Protein AF-A0A9D8B0S3-F1 (afdb_monomer_lite)

Radius of gyration: 19.8 Å; chains: 1; bounding box: 39×46×52 Å

Structure (mmCIF, N/CA/C/O backbone):
data_AF-A0A9D8B0S3-F1
#
_entry.id   AF-A0A9D8B0S3-F1
#
loop_
_atom_site.group_PDB
_atom_site.id
_atom_site.type_symbol
_atom_site.label_atom_id
_atom_site.label_alt_id
_atom_site.label_comp_id
_atom_site.label_asym_id
_atom_site.label_entity_id
_atom_site.label_seq_id
_atom_site.pdbx_PDB_ins_code
_atom_site.Cartn_x
_atom_site.Cartn_y
_atom_site.Cartn_z
_atom_site.occupancy
_atom_site.B_iso_or_equiv
_atom_site.auth_seq_id
_atom_site.auth_comp_id
_atom_site.auth_asym_id
_atom_site.auth_atom_id
_atom_site.pdbx_PDB_model_num
ATOM 1 N N . MET A 1 1 ? 23.865 -28.987 20.433 1.00 45.81 1 MET A N 1
ATOM 2 C CA . MET A 1 1 ? 24.647 -30.036 21.129 1.00 45.81 1 MET A CA 1
ATOM 3 C C . MET A 1 1 ? 23.765 -30.507 22.288 1.00 45.81 1 MET A C 1
ATOM 5 O O . MET A 1 1 ? 22.946 -29.711 22.723 1.00 45.81 1 MET A O 1
ATOM 9 N N . ILE A 1 2 ? 23.771 -31.778 22.680 1.00 50.97 2 ILE A N 1
ATOM 10 C CA . ILE A 1 2 ? 22.969 -32.272 23.820 1.00 50.97 2 ILE A CA 1
ATOM 11 C C . ILE A 1 2 ? 23.970 -32.501 24.947 1.00 50.97 2 ILE A C 1
ATOM 13 O O . ILE A 1 2 ? 25.025 -33.076 24.672 1.00 50.97 2 ILE A O 1
ATOM 17 N N . ASP A 1 3 ? 23.696 -31.998 26.148 1.00 60.56 3 ASP A N 1
ATOM 18 C CA . ASP A 1 3 ? 24.539 -32.302 27.303 1.00 60.56 3 ASP A CA 1
ATOM 19 C C . ASP A 1 3 ? 24.255 -33.710 27.855 1.00 60.56 3 ASP A C 1
ATOM 21 O O . ASP A 1 3 ? 23.291 -34.386 27.492 1.00 60.56 3 ASP A O 1
ATOM 25 N N . GLU A 1 4 ? 25.131 -34.166 28.738 1.00 54.75 4 GLU A N 1
ATOM 26 C CA . GLU A 1 4 ? 25.094 -35.470 29.406 1.00 54.75 4 GLU A CA 1
ATOM 27 C C . GLU A 1 4 ? 23.876 -35.698 30.327 1.00 54.75 4 GLU A C 1
ATOM 29 O O . GLU A 1 4 ? 23.658 -36.823 30.773 1.00 54.75 4 GLU A O 1
ATOM 34 N N . SER A 1 5 ? 23.026 -34.685 30.539 1.00 63.34 5 SER A N 1
ATOM 35 C CA . SER A 1 5 ? 21.716 -34.812 31.200 1.00 63.34 5 SER A CA 1
ATOM 36 C C . SER A 1 5 ? 20.549 -34.919 30.207 1.00 63.34 5 SER A C 1
ATOM 38 O O . SER A 1 5 ? 19.385 -34.964 30.606 1.00 63.34 5 SER A O 1
ATOM 40 N N . GLY A 1 6 ? 20.832 -34.987 28.901 1.00 61.44 6 GLY A N 1
ATOM 41 C CA . GLY A 1 6 ? 19.817 -35.085 27.854 1.00 61.44 6 GLY A CA 1
ATOM 42 C C . GLY A 1 6 ? 19.096 -33.766 27.570 1.00 61.44 6 GLY A C 1
ATOM 43 O O . GLY A 1 6 ? 18.092 -33.769 26.850 1.00 61.44 6 GLY A O 1
ATOM 44 N N . GLN A 1 7 ? 19.590 -32.637 28.092 1.00 58.16 7 GLN A N 1
ATOM 45 C CA . GLN A 1 7 ? 18.994 -31.327 27.856 1.00 58.16 7 GLN A CA 1
ATOM 46 C C . GLN A 1 7 ? 19.569 -30.702 26.572 1.00 58.16 7 GLN A C 1
ATOM 48 O O . GLN A 1 7 ? 20.765 -30.758 26.273 1.00 58.16 7 GLN A O 1
ATOM 53 N N . LYS A 1 8 ? 18.683 -30.148 25.733 1.00 51.81 8 LYS A N 1
ATOM 54 C CA . LYS A 1 8 ? 19.074 -29.423 24.515 1.00 51.81 8 LYS A CA 1
ATOM 55 C C . LYS A 1 8 ? 19.621 -28.055 24.912 1.00 51.81 8 LYS A C 1
ATOM 57 O O . LYS A 1 8 ? 18.841 -27.174 25.259 1.00 51.81 8 LYS A O 1
ATOM 62 N N . ILE A 1 9 ? 20.929 -27.860 24.778 1.00 52.34 9 ILE A N 1
ATOM 63 C CA . ILE A 1 9 ? 21.541 -26.531 24.864 1.00 52.34 9 ILE A CA 1
ATOM 64 C C . ILE A 1 9 ? 21.367 -25.785 23.533 1.00 52.34 9 ILE A C 1
ATOM 66 O O . ILE A 1 9 ? 21.825 -26.233 22.472 1.00 52.34 9 ILE A O 1
ATOM 70 N N . PHE A 1 10 ? 20.666 -24.651 23.594 1.00 55.44 10 PHE A N 1
ATOM 71 C CA . PHE A 1 10 ? 20.562 -23.672 22.512 1.00 55.44 10 PHE A CA 1
ATOM 72 C C . PHE A 1 10 ? 21.669 -22.618 22.695 1.00 55.44 10 PHE A C 1
ATOM 74 O O . PHE A 1 10 ? 21.931 -22.227 23.828 1.00 55.44 10 PHE A O 1
ATOM 81 N N . PRO A 1 11 ? 22.355 -22.175 21.626 1.00 54.28 11 PRO A N 1
ATOM 82 C CA . PRO A 1 11 ? 23.428 -21.195 21.752 1.00 54.28 11 PRO A CA 1
ATOM 83 C C . PRO A 1 11 ? 22.875 -19.825 22.173 1.00 54.28 11 PRO A C 1
ATOM 85 O O . PRO A 1 11 ? 21.975 -19.290 21.532 1.00 54.28 11 PRO A O 1
ATOM 88 N N . GLU A 1 12 ? 23.479 -19.250 23.209 1.00 60.22 12 GLU A N 1
ATOM 89 C CA . GLU A 1 12 ? 23.091 -18.014 23.913 1.00 60.22 12 GLU A CA 1
ATOM 90 C C . GLU A 1 12 ? 23.308 -16.707 23.110 1.00 60.22 12 GLU A C 1
ATOM 92 O O . GLU A 1 12 ? 23.114 -15.618 23.625 1.00 60.22 12 GLU A O 1
ATOM 97 N N . ASN A 1 13 ? 23.656 -16.788 21.818 1.00 53.97 13 ASN A N 1
ATOM 98 C CA . ASN A 1 13 ? 24.005 -15.629 20.979 1.00 53.97 13 ASN A CA 1
ATOM 99 C C . ASN A 1 13 ? 23.145 -15.503 19.709 1.00 53.97 13 ASN A C 1
ATOM 101 O O . ASN A 1 13 ? 23.637 -15.139 18.636 1.00 53.97 13 ASN A O 1
ATOM 105 N N . MET A 1 14 ? 21.849 -15.800 19.795 1.00 52.19 14 MET A N 1
ATOM 106 C CA . MET A 1 14 ? 20.912 -15.420 18.738 1.00 52.19 14 MET A CA 1
ATOM 107 C C . MET A 1 14 ? 20.507 -13.967 18.982 1.00 52.19 14 MET A C 1
ATOM 109 O O . MET A 1 14 ? 19.474 -13.717 19.590 1.00 52.19 14 MET A O 1
ATOM 113 N N . ALA A 1 15 ? 21.338 -13.020 18.525 1.00 50.94 15 ALA A N 1
ATOM 114 C CA . ALA A 1 15 ? 20.962 -11.613 18.434 1.00 50.94 15 ALA A CA 1
ATOM 115 C C . ALA A 1 15 ? 19.528 -11.545 17.908 1.00 50.94 15 ALA A C 1
ATOM 117 O O . ALA A 1 15 ? 19.256 -12.030 16.801 1.00 50.94 15 ALA A O 1
ATOM 118 N N . GLU A 1 16 ? 18.624 -11.046 18.746 1.00 48.03 16 GLU A N 1
ATOM 119 C CA . GLU A 1 16 ? 17.199 -10.950 18.488 1.00 48.03 16 GLU A CA 1
ATOM 120 C C . GLU A 1 16 ? 17.013 -10.045 17.277 1.00 48.03 16 GLU A C 1
ATOM 122 O O . GLU A 1 16 ? 16.821 -8.834 17.375 1.00 48.03 16 GLU A O 1
ATOM 127 N N . ARG A 1 17 ? 17.115 -10.618 16.076 1.00 50.81 17 ARG A N 1
ATOM 128 C CA . ARG A 1 17 ? 16.624 -9.970 14.873 1.00 50.81 17 ARG A CA 1
ATOM 129 C C . ARG A 1 17 ? 15.129 -9.901 15.102 1.00 50.81 17 ARG A C 1
ATOM 131 O O . ARG A 1 17 ? 14.446 -10.865 14.768 1.00 50.81 17 ARG A O 1
ATOM 138 N N . LYS A 1 18 ? 14.651 -8.815 15.729 1.00 54.41 18 LYS A N 1
ATOM 139 C CA . LYS A 1 18 ? 13.233 -8.465 15.841 1.00 54.41 18 LYS A CA 1
ATOM 140 C C . LYS A 1 18 ? 12.658 -8.744 14.456 1.00 54.41 18 LYS A C 1
ATOM 142 O O . LYS A 1 18 ? 12.990 -8.045 13.495 1.00 54.41 18 LYS A O 1
ATOM 147 N N . TYR A 1 19 ? 11.958 -9.871 14.305 1.00 54.31 19 TYR A N 1
ATOM 148 C CA . TYR A 1 19 ? 11.494 -10.323 13.001 1.00 54.31 19 TYR A CA 1
ATOM 149 C C . TYR A 1 19 ? 10.506 -9.265 12.555 1.00 54.31 19 TYR A C 1
ATOM 151 O O . TYR A 1 19 ? 9.404 -9.188 13.093 1.00 54.31 19 TYR A O 1
ATOM 159 N N . LYS A 1 20 ? 10.932 -8.399 11.631 1.00 60.09 20 LYS A N 1
ATOM 160 C CA . LYS A 1 20 ? 10.107 -7.291 11.172 1.00 60.09 20 LYS A CA 1
ATOM 161 C C . LYS A 1 20 ? 8.828 -7.903 10.613 1.00 60.09 20 LYS A C 1
ATOM 163 O O . LYS A 1 20 ? 8.888 -8.613 9.603 1.00 60.09 20 LYS A O 1
ATOM 168 N N . LYS A 1 21 ? 7.707 -7.711 11.318 1.00 68.44 21 LYS A N 1
ATOM 169 C CA . LYS A 1 21 ? 6.420 -8.312 10.953 1.00 68.44 21 LYS A CA 1
ATOM 170 C C . LYS A 1 21 ? 6.149 -7.933 9.493 1.00 68.44 21 LYS A C 1
ATOM 172 O O . LYS A 1 21 ? 6.295 -6.768 9.097 1.00 68.44 21 LYS A O 1
ATOM 177 N N . ARG A 1 22 ? 5.863 -8.938 8.654 1.00 79.69 22 ARG A N 1
ATOM 178 C CA . ARG A 1 22 ? 5.458 -8.689 7.262 1.00 79.69 22 ARG A CA 1
ATOM 179 C C . ARG A 1 22 ? 4.218 -7.799 7.293 1.00 79.69 22 ARG A C 1
ATOM 181 O O . ARG A 1 22 ? 3.403 -7.925 8.197 1.00 79.69 22 ARG A O 1
ATOM 188 N N . PHE A 1 23 ? 4.104 -6.891 6.328 1.00 86.69 23 PHE A N 1
ATOM 189 C CA . PHE A 1 23 ? 2.913 -6.055 6.226 1.00 86.69 23 PHE A CA 1
ATOM 190 C C . PHE A 1 23 ? 1.674 -6.936 6.019 1.00 86.69 23 PHE A C 1
ATOM 192 O O . PHE A 1 23 ? 1.680 -7.798 5.137 1.00 86.69 23 PHE A O 1
ATOM 199 N N . SER A 1 24 ? 0.634 -6.660 6.797 1.00 90.38 24 SER A N 1
ATOM 200 C CA . SER A 1 24 ? -0.718 -7.181 6.639 1.00 90.38 24 SER A CA 1
ATOM 201 C C . SER A 1 24 ? -1.727 -6.107 7.025 1.00 90.38 24 SER A C 1
ATOM 203 O O . SER A 1 24 ? -1.437 -5.272 7.884 1.00 90.38 24 SER A O 1
ATOM 205 N N . PHE A 1 25 ? -2.911 -6.127 6.415 1.00 92.81 25 PHE A N 1
ATOM 206 C CA . PHE A 1 25 ? -3.970 -5.169 6.738 1.00 92.81 25 PHE A CA 1
ATOM 207 C C . PHE A 1 25 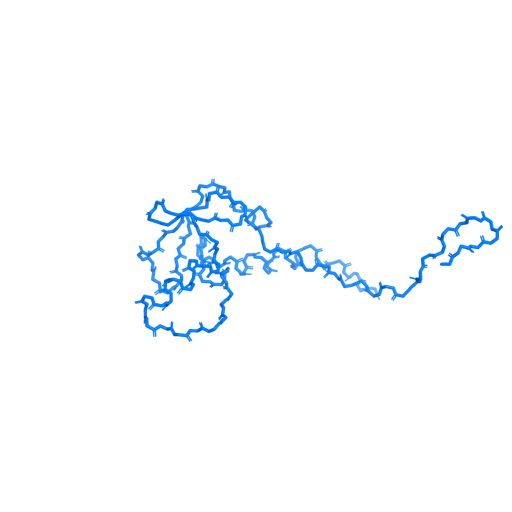? -4.458 -5.315 8.180 1.00 92.81 25 PHE A C 1
ATOM 209 O O . PHE A 1 25 ? -4.649 -4.303 8.850 1.00 92.81 25 PHE A O 1
ATOM 216 N N . SER A 1 26 ? -4.541 -6.545 8.700 1.00 90.31 26 SER A N 1
ATOM 217 C CA . SER A 1 26 ? -4.885 -6.775 10.109 1.00 90.31 26 SER A CA 1
ATOM 218 C C . SER A 1 26 ? -3.862 -6.154 11.058 1.00 90.31 26 SER A C 1
ATOM 220 O O . SER A 1 26 ? -4.245 -5.626 12.094 1.00 90.31 26 SER A O 1
ATOM 222 N N . TYR A 1 27 ? -2.569 -6.165 10.707 1.00 89.25 27 TYR A N 1
ATOM 223 C CA . TYR A 1 27 ? -1.530 -5.557 11.547 1.00 89.25 27 TYR A CA 1
ATOM 224 C C . TYR A 1 27 ? -1.650 -4.032 11.620 1.00 89.25 27 TYR A C 1
ATOM 226 O O . TYR A 1 27 ? -1.334 -3.437 12.641 1.00 89.25 27 TYR A O 1
ATOM 234 N N . VAL A 1 28 ? -2.131 -3.394 10.552 1.00 90.56 28 VAL A N 1
ATOM 235 C CA . VAL A 1 28 ? -2.378 -1.945 10.521 1.00 90.56 28 VAL A CA 1
ATOM 236 C C . VAL A 1 28 ? -3.824 -1.577 10.866 1.00 90.56 28 VAL A C 1
ATOM 238 O O . VAL A 1 28 ? -4.229 -0.445 10.630 1.00 90.56 28 VAL A O 1
ATOM 241 N N . ASN A 1 29 ? -4.594 -2.514 11.434 1.00 91.19 29 ASN A N 1
ATOM 242 C CA . ASN A 1 29 ? -5.993 -2.334 11.835 1.00 91.19 29 ASN A CA 1
ATOM 243 C C . ASN A 1 29 ? -6.923 -1.858 10.704 1.00 91.19 29 ASN A C 1
ATOM 245 O O . ASN A 1 29 ? -7.882 -1.127 10.944 1.00 91.19 29 ASN A O 1
ATOM 249 N N . ILE A 1 30 ? -6.665 -2.289 9.466 1.00 93.31 30 ILE A N 1
ATOM 250 C CA . ILE A 1 30 ? -7.513 -1.972 8.313 1.00 93.31 30 ILE A CA 1
ATOM 251 C C . ILE A 1 30 ? -8.422 -3.169 8.016 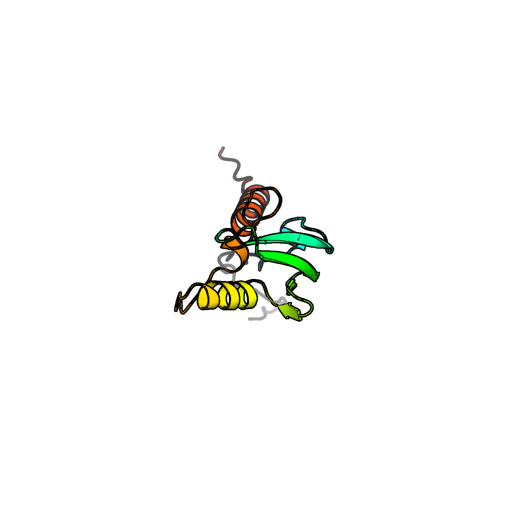1.00 93.31 30 ILE A C 1
ATOM 253 O O . ILE A 1 30 ? -7.918 -4.240 7.660 1.00 93.31 30 ILE A O 1
ATOM 257 N N . PRO A 1 31 ? -9.752 -3.022 8.148 1.00 93.88 31 PRO A N 1
ATOM 258 C CA . PRO A 1 31 ? -10.677 -4.117 7.908 1.00 93.88 31 PRO A CA 1
ATOM 259 C C . PRO A 1 31 ? -10.835 -4.441 6.417 1.00 93.88 31 PRO A C 1
ATOM 261 O O . PRO A 1 31 ? -10.626 -3.620 5.523 1.00 93.88 31 PRO A O 1
ATOM 264 N N . ILE A 1 32 ? -11.269 -5.673 6.149 1.00 95.81 32 ILE A N 1
ATOM 265 C CA . ILE A 1 32 ? -11.722 -6.086 4.818 1.00 95.81 32 ILE A CA 1
ATOM 266 C C . ILE A 1 32 ? -12.947 -5.244 4.441 1.00 95.81 32 ILE A C 1
ATOM 268 O O . ILE A 1 32 ? -13.849 -5.048 5.252 1.00 95.81 32 ILE A O 1
ATOM 272 N N . GLY A 1 33 ? -12.975 -4.756 3.205 1.00 95.31 33 GLY A N 1
ATOM 273 C CA . GLY A 1 33 ? -13.969 -3.812 2.704 1.00 95.31 33 GLY A CA 1
ATOM 274 C C . GLY A 1 33 ? -13.527 -2.349 2.774 1.00 95.31 33 GLY A C 1
ATOM 275 O O . GLY A 1 33 ? -14.206 -1.505 2.195 1.00 95.31 33 GLY A O 1
ATOM 276 N N . SER A 1 34 ? -12.394 -2.035 3.414 1.00 95.94 34 SER A N 1
ATOM 277 C CA . SER A 1 34 ? -11.856 -0.671 3.421 1.00 95.94 34 SER A CA 1
ATOM 278 C C . SER A 1 34 ? -11.432 -0.211 2.031 1.00 95.94 34 SER A C 1
ATOM 280 O O . SER A 1 34 ? -10.817 -0.961 1.269 1.00 95.94 34 SER A O 1
ATOM 282 N N . GLU A 1 35 ? -11.715 1.056 1.734 1.00 95.75 35 GLU A N 1
ATOM 283 C CA . GLU A 1 35 ? -11.245 1.732 0.531 1.00 95.75 35 GLU A CA 1
ATOM 284 C C . GLU A 1 35 ? -9.841 2.303 0.751 1.00 95.75 35 GLU A C 1
ATOM 286 O O . GLU A 1 35 ? -9.553 2.966 1.751 1.00 95.75 35 GLU A O 1
ATOM 291 N N . LEU A 1 36 ? -8.970 2.040 -0.216 1.00 96.00 36 LEU A N 1
ATOM 292 C CA . LEU A 1 36 ? -7.611 2.536 -0.296 1.00 96.00 36 LEU A CA 1
ATOM 293 C C . LEU A 1 36 ? -7.483 3.433 -1.514 1.00 96.00 36 LEU A C 1
ATOM 295 O O . LEU A 1 36 ? -7.884 3.056 -2.618 1.00 96.00 36 LEU A O 1
ATOM 299 N N . THR A 1 37 ? -6.858 4.585 -1.331 1.00 96.31 37 THR A N 1
ATOM 300 C CA . THR A 1 37 ? -6.620 5.543 -2.409 1.00 96.31 37 THR A CA 1
ATOM 301 C C . THR A 1 37 ? -5.168 5.467 -2.856 1.00 96.31 37 THR A C 1
ATOM 303 O O . THR A 1 37 ? -4.262 5.318 -2.040 1.00 96.31 37 THR A O 1
ATOM 306 N N . PHE A 1 38 ? -4.918 5.533 -4.161 1.00 95.50 38 PHE A N 1
ATOM 307 C CA . PHE A 1 38 ? -3.556 5.589 -4.678 1.00 95.50 38 PHE A CA 1
ATOM 308 C C . PHE A 1 38 ? -2.984 7.005 -4.528 1.00 95.50 38 PHE A C 1
ATOM 310 O O . PHE A 1 38 ? -3.512 7.965 -5.086 1.00 95.50 38 PHE A O 1
ATOM 317 N N . THR A 1 39 ? -1.853 7.145 -3.835 1.00 93.25 39 THR A N 1
ATOM 318 C CA . THR A 1 39 ? -1.300 8.453 -3.414 1.00 93.25 39 THR A CA 1
ATOM 319 C C . THR A 1 39 ? -0.859 9.365 -4.565 1.00 93.25 39 THR A C 1
ATOM 321 O O . THR A 1 39 ? -0.625 10.560 -4.380 1.00 93.25 39 THR A O 1
ATOM 324 N N . ARG A 1 40 ? -0.685 8.821 -5.776 1.00 90.12 40 ARG A N 1
ATOM 325 C CA . ARG A 1 40 ? -0.346 9.603 -6.979 1.00 90.12 40 ARG A CA 1
ATOM 326 C C . ARG A 1 40 ? -1.570 10.001 -7.799 1.00 90.12 40 ARG A C 1
ATOM 328 O O . ARG A 1 40 ? -1.461 10.925 -8.595 1.00 90.12 40 ARG A O 1
ATOM 335 N N . ASP A 1 41 ? -2.691 9.306 -7.638 1.00 92.25 41 ASP A N 1
ATOM 336 C CA . ASP A 1 41 ? -3.916 9.550 -8.394 1.00 92.25 41 ASP A CA 1
ATOM 337 C C . ASP A 1 41 ? -5.126 9.105 -7.572 1.00 92.25 41 ASP A C 1
ATOM 339 O O . ASP A 1 41 ? -5.446 7.917 -7.500 1.00 92.25 41 ASP A O 1
ATOM 343 N N . GLN A 1 42 ? -5.819 10.085 -6.990 1.00 90.44 42 GLN A N 1
A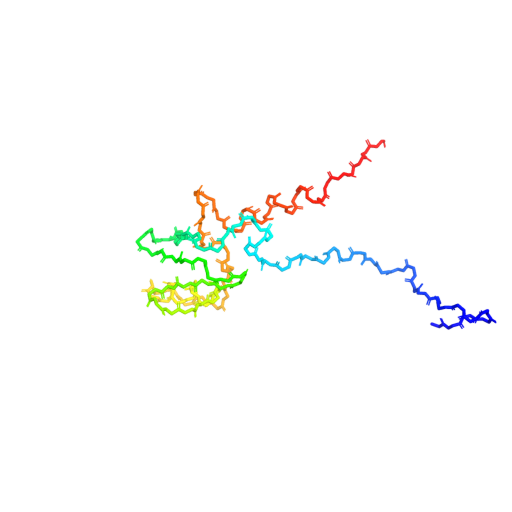TOM 344 C CA . GLN A 1 42 ? -6.978 9.856 -6.127 1.00 90.44 42 GLN A CA 1
ATOM 345 C C . GLN A 1 42 ? -8.186 9.261 -6.867 1.00 90.44 42 GLN A C 1
ATOM 347 O O . GLN A 1 42 ? -9.123 8.773 -6.236 1.00 90.44 42 GLN A O 1
ATOM 352 N N . SER A 1 43 ? -8.168 9.262 -8.204 1.00 91.81 43 SER A N 1
ATOM 353 C CA . SER A 1 43 ? -9.192 8.600 -9.020 1.00 91.81 43 SER A CA 1
ATOM 354 C C . SER A 1 43 ? -9.076 7.077 -8.947 1.00 91.81 43 SER A C 1
ATOM 356 O O . SER A 1 43 ? -10.032 6.368 -9.257 1.00 91.81 43 SER A O 1
ATOM 358 N N . LYS A 1 44 ? -7.903 6.557 -8.561 1.00 93.69 44 LYS A N 1
ATOM 359 C CA . LYS A 1 44 ? -7.635 5.123 -8.478 1.00 93.69 44 LYS A CA 1
ATOM 360 C C . LYS A 1 44 ? -7.827 4.638 -7.048 1.00 93.69 44 LYS A C 1
ATOM 362 O O . LYS A 1 44 ? -7.018 4.920 -6.163 1.00 93.69 44 LYS A O 1
ATOM 367 N N . LYS A 1 45 ? -8.897 3.872 -6.853 1.00 95.19 45 LYS A N 1
ATOM 368 C CA . LYS A 1 45 ? -9.328 3.350 -5.556 1.00 95.19 45 LYS A CA 1
ATOM 369 C C . LYS A 1 45 ? -9.395 1.831 -5.585 1.00 95.19 45 LYS A C 1
ATOM 371 O O . LYS A 1 45 ? -9.875 1.263 -6.564 1.00 95.19 45 LYS A O 1
ATOM 376 N N . ALA A 1 46 ? -8.909 1.188 -4.533 1.00 96.19 46 ALA A N 1
ATOM 377 C CA . ALA A 1 46 ? -8.913 -0.262 -4.372 1.00 96.19 46 ALA A CA 1
ATOM 378 C C . ALA A 1 46 ? -9.602 -0.654 -3.063 1.00 96.19 46 ALA A C 1
ATOM 380 O O . ALA A 1 46 ? -9.548 0.093 -2.093 1.00 96.19 46 ALA A O 1
ATOM 381 N N . ILE A 1 47 ? -10.223 -1.829 -3.025 1.00 96.88 47 ILE A N 1
ATOM 382 C CA . ILE A 1 47 ? -10.942 -2.327 -1.849 1.00 96.88 47 ILE A CA 1
ATOM 383 C C . ILE A 1 47 ? -10.149 -3.463 -1.218 1.00 96.88 47 ILE A C 1
ATOM 385 O O . ILE A 1 47 ? -9.724 -4.381 -1.912 1.00 96.88 47 ILE A O 1
ATOM 389 N N . VAL A 1 48 ? -9.947 -3.448 0.095 1.00 96.62 48 VAL A N 1
ATOM 390 C CA . VAL A 1 48 ? -9.299 -4.565 0.796 1.00 96.62 48 VAL A CA 1
ATOM 391 C C . VAL A 1 48 ? -10.205 -5.791 0.722 1.00 96.62 48 VAL A C 1
ATOM 393 O O . VAL A 1 48 ? -11.333 -5.754 1.199 1.00 96.62 48 VAL A O 1
ATOM 396 N N . VAL A 1 49 ? -9.718 -6.893 0.150 1.00 96.38 49 VAL A N 1
ATOM 397 C CA . VAL A 1 49 ? -10.486 -8.154 0.043 1.00 96.38 49 VAL A CA 1
ATOM 398 C C . VAL A 1 49 ? -9.884 -9.290 0.858 1.00 96.38 49 VAL A C 1
ATOM 400 O O . VAL A 1 49 ? -10.538 -10.304 1.087 1.00 96.38 49 VAL A O 1
ATOM 403 N N . SER A 1 50 ? -8.637 -9.134 1.293 1.00 94.00 50 SER A N 1
ATOM 404 C CA . SER A 1 50 ? -7.905 -10.102 2.102 1.00 94.00 50 SER A CA 1
ATOM 405 C C . SER A 1 50 ? -6.818 -9.382 2.892 1.00 94.00 50 SER A C 1
ATOM 407 O O . SER A 1 50 ? -6.521 -8.224 2.629 1.00 94.00 50 SER A O 1
ATOM 409 N N . ASP A 1 51 ? -6.160 -10.087 3.807 1.00 91.44 51 ASP A N 1
ATOM 410 C CA . ASP A 1 51 ? -5.114 -9.551 4.684 1.00 91.44 51 ASP A CA 1
ATOM 411 C C . ASP A 1 51 ? -3.839 -9.084 3.944 1.00 91.44 51 ASP A C 1
ATOM 413 O O . ASP A 1 51 ? -3.035 -8.321 4.478 1.00 91.44 51 ASP A O 1
ATOM 417 N N . SER A 1 52 ? -3.673 -9.484 2.679 1.00 88.56 52 SER A N 1
ATOM 418 C CA . SER A 1 52 ? -2.549 -9.072 1.823 1.00 88.56 52 SER A CA 1
ATOM 419 C C . SER A 1 52 ? -2.944 -8.696 0.389 1.00 88.56 52 SER A C 1
ATOM 421 O O . SER A 1 52 ? -2.076 -8.386 -0.436 1.00 88.56 52 SER A O 1
ATOM 423 N N . GLU A 1 53 ? -4.244 -8.699 0.083 1.00 94.44 53 GLU A N 1
ATOM 424 C CA . GLU A 1 53 ? -4.761 -8.479 -1.267 1.00 94.44 53 GLU A CA 1
ATOM 425 C C . GLU A 1 53 ? -5.886 -7.450 -1.281 1.00 94.44 53 GLU A C 1
ATOM 427 O O . GLU A 1 53 ? -6.683 -7.326 -0.349 1.00 94.44 53 GLU A O 1
ATOM 432 N N . VAL A 1 54 ? -5.953 -6.741 -2.396 1.00 96.31 54 VAL A N 1
ATOM 433 C CA . VAL A 1 54 ? -6.930 -5.704 -2.688 1.00 96.31 54 VAL A CA 1
ATOM 434 C C . VAL A 1 54 ? -7.590 -6.009 -4.023 1.00 96.31 54 VAL A C 1
ATOM 436 O O . VAL A 1 54 ? -6.977 -6.592 -4.916 1.00 96.31 54 VAL A O 1
ATOM 439 N N . GLU A 1 55 ? -8.840 -5.618 -4.174 1.00 96.81 55 GLU A N 1
ATOM 440 C CA . GLU A 1 55 ? -9.568 -5.662 -5.426 1.00 96.81 55 GLU A CA 1
ATOM 441 C C . GLU A 1 55 ? -9.522 -4.294 -6.096 1.00 96.81 55 GLU A C 1
ATOM 443 O O . GLU A 1 55 ? -9.773 -3.259 -5.477 1.00 96.81 55 GLU A O 1
ATOM 448 N N . TYR A 1 56 ? -9.186 -4.297 -7.379 1.00 96.12 56 TYR A N 1
ATOM 449 C CA . TYR A 1 56 ? -9.171 -3.119 -8.227 1.00 96.12 56 TYR A CA 1
ATOM 450 C C . TYR A 1 56 ? -9.776 -3.494 -9.576 1.00 96.12 56 TYR A C 1
ATOM 452 O O . TYR A 1 56 ? -9.312 -4.435 -10.218 1.00 96.12 56 TYR A O 1
ATOM 460 N N . GLN A 1 57 ? -10.816 -2.771 -10.001 1.00 93.06 57 GLN A N 1
ATOM 461 C CA . GLN A 1 57 ? -11.534 -3.028 -11.260 1.00 93.06 57 GLN A CA 1
ATOM 462 C C . GLN A 1 57 ? -12.060 -4.477 -11.401 1.00 93.06 57 GLN A C 1
ATOM 464 O O . GLN A 1 57 ? -12.100 -5.021 -12.500 1.00 93.06 57 GLN A O 1
ATOM 469 N N . GLY A 1 58 ? -12.467 -5.107 -10.292 1.00 93.69 58 GLY A N 1
ATOM 470 C CA . GLY A 1 58 ? -12.999 -6.479 -10.280 1.00 93.69 58 GLY A CA 1
ATOM 471 C C . GLY A 1 58 ? -11.939 -7.587 -10.318 1.00 93.69 58 GLY A C 1
ATOM 472 O O . GLY A 1 58 ? -12.284 -8.764 -10.388 1.00 93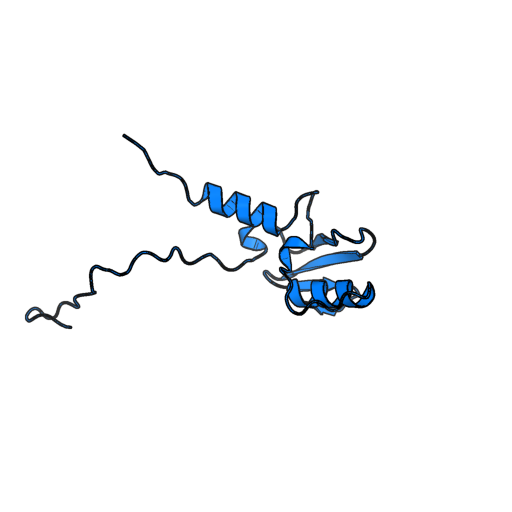.69 58 GLY A O 1
ATOM 473 N N . GLU A 1 59 ? -10.653 -7.237 -10.252 1.00 95.00 59 GLU A N 1
ATOM 474 C CA . GLU A 1 59 ? -9.545 -8.188 -10.185 1.00 95.00 59 GLU A CA 1
ATOM 475 C C . GLU A 1 59 ? -8.775 -8.050 -8.868 1.00 95.00 59 GLU A C 1
ATOM 477 O O . GLU A 1 59 ? -8.606 -6.951 -8.335 1.00 95.00 59 GLU A O 1
ATOM 482 N N . ARG A 1 60 ? -8.262 -9.172 -8.352 1.00 96.12 60 ARG A N 1
ATOM 483 C CA . ARG A 1 60 ? -7.483 -9.207 -7.108 1.00 96.12 60 ARG A CA 1
ATOM 484 C C . ARG A 1 60 ? -5.998 -9.013 -7.373 1.00 96.12 60 ARG A C 1
ATOM 486 O O . ARG A 1 60 ? -5.397 -9.696 -8.203 1.00 96.12 60 ARG A O 1
ATOM 493 N N . TYR A 1 61 ? -5.390 -8.125 -6.603 1.00 95.62 61 TYR A N 1
ATOM 494 C CA . TYR A 1 61 ? -3.983 -7.779 -6.678 1.00 95.62 61 TYR A CA 1
ATOM 495 C C . TYR A 1 61 ? -3.369 -7.729 -5.283 1.00 95.62 61 TYR A C 1
ATOM 497 O O . TYR A 1 61 ? -3.988 -7.290 -4.321 1.00 95.62 61 TYR A O 1
ATOM 505 N N . SER A 1 62 ? -2.093 -8.089 -5.172 1.00 93.56 62 SER A N 1
ATOM 506 C CA . SER A 1 62 ? -1.308 -7.655 -4.016 1.00 93.56 62 SER A CA 1
ATOM 507 C C . SER A 1 62 ? -0.968 -6.168 -4.148 1.00 93.56 62 SER A C 1
ATOM 509 O O . SER A 1 62 ? -0.838 -5.664 -5.268 1.00 93.56 62 SER A O 1
ATOM 511 N N . LEU A 1 63 ? -0.742 -5.472 -3.028 1.00 93.06 63 LEU A N 1
ATOM 512 C CA . LEU A 1 63 ? -0.383 -4.042 -3.027 1.00 93.06 63 LEU A CA 1
ATOM 513 C C . LEU A 1 63 ? 0.785 -3.729 -3.970 1.00 93.06 63 LEU A C 1
ATOM 515 O O . LEU A 1 63 ? 0.737 -2.779 -4.740 1.00 93.06 63 LEU A O 1
ATOM 519 N N . THR A 1 64 ? 1.830 -4.557 -3.955 1.00 93.00 64 THR A N 1
ATOM 520 C CA . THR A 1 64 ? 2.995 -4.379 -4.831 1.00 93.00 64 THR A CA 1
ATOM 521 C C . THR A 1 64 ? 2.630 -4.543 -6.307 1.00 93.00 64 THR A C 1
ATOM 523 O O . THR A 1 64 ? 3.062 -3.739 -7.130 1.00 93.00 64 THR A O 1
ATOM 526 N N . LYS A 1 65 ? 1.827 -5.559 -6.661 1.00 94.12 65 LYS A N 1
ATOM 527 C CA . LYS A 1 65 ? 1.389 -5.776 -8.051 1.00 94.12 65 LYS A CA 1
ATOM 528 C C . LYS A 1 65 ? 0.516 -4.626 -8.540 1.00 94.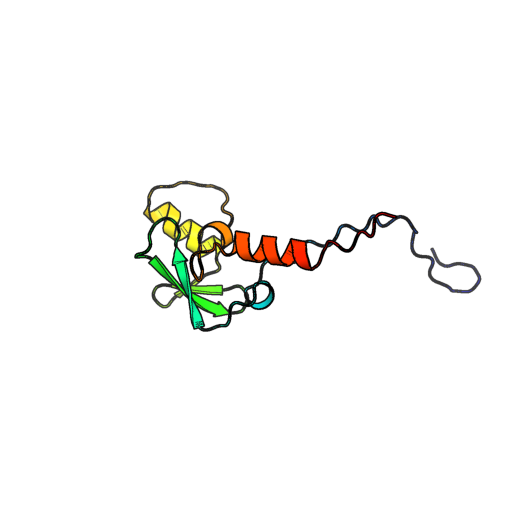12 65 LYS A C 1
ATOM 530 O O . LYS A 1 65 ? 0.730 -4.149 -9.652 1.00 94.12 65 LYS A O 1
ATOM 535 N N . LEU A 1 66 ? -0.424 -4.171 -7.710 1.00 95.31 66 LEU A N 1
ATOM 536 C CA . LEU A 1 66 ? -1.278 -3.044 -8.055 1.00 95.31 66 LEU A CA 1
ATOM 537 C C . LEU A 1 66 ? -0.447 -1.769 -8.210 1.00 95.31 66 LEU A C 1
ATOM 539 O O . LEU A 1 66 ? -0.540 -1.126 -9.247 1.00 95.31 66 LEU A O 1
ATOM 543 N N . ALA A 1 67 ? 0.443 -1.456 -7.262 1.00 94.19 67 ALA A N 1
ATOM 544 C CA . ALA A 1 67 ? 1.340 -0.305 -7.367 1.00 94.19 67 ALA A CA 1
ATOM 545 C C . ALA A 1 67 ? 2.142 -0.325 -8.676 1.00 94.19 67 ALA A C 1
ATOM 547 O O . ALA A 1 67 ? 2.156 0.671 -9.391 1.00 94.19 67 ALA A O 1
ATOM 548 N N . PHE A 1 68 ? 2.754 -1.458 -9.041 1.00 94.62 68 PHE A N 1
ATOM 549 C CA . PHE A 1 68 ? 3.462 -1.582 -10.319 1.00 94.62 68 PHE A CA 1
ATOM 550 C C . PHE A 1 68 ? 2.562 -1.331 -11.526 1.00 94.62 68 PHE A C 1
ATOM 552 O O . PHE A 1 68 ? 2.980 -0.626 -12.442 1.00 94.62 68 PHE A O 1
ATOM 559 N N . LYS A 1 69 ? 1.351 -1.903 -11.542 1.00 93.62 69 LYS A N 1
ATOM 560 C CA . LYS A 1 69 ? 0.380 -1.691 -12.621 1.00 93.62 69 LYS A CA 1
ATOM 561 C C . LYS A 1 69 ? 0.073 -0.201 -12.767 1.00 93.62 69 LYS A C 1
ATOM 563 O O . LYS A 1 69 ? 0.296 0.351 -13.839 1.00 93.62 69 LYS A O 1
ATOM 568 N N . LEU A 1 70 ? -0.314 0.454 -11.673 1.00 93.81 70 LEU A N 1
ATOM 569 C CA . LEU A 1 70 ? -0.683 1.869 -11.676 1.00 93.81 70 LEU A CA 1
ATOM 570 C C . LEU A 1 70 ? 0.493 2.780 -12.050 1.00 93.81 70 LEU A C 1
ATOM 572 O O . LEU A 1 70 ? 0.315 3.753 -12.774 1.00 93.81 70 LEU A O 1
ATOM 576 N N . LEU A 1 71 ? 1.706 2.463 -11.597 1.00 93.75 71 LEU A N 1
ATOM 577 C CA . LEU A 1 71 ? 2.911 3.222 -11.936 1.00 93.75 71 LEU A CA 1
ATOM 578 C C . LEU A 1 71 ? 3.289 3.076 -13.412 1.00 93.75 71 LEU A C 1
ATOM 580 O O . LEU A 1 71 ? 3.630 4.069 -14.054 1.00 93.75 71 LEU A O 1
ATOM 584 N N . ARG A 1 72 ? 3.175 1.870 -13.975 1.00 92.50 72 ARG A N 1
ATOM 585 C CA . ARG A 1 72 ? 3.409 1.635 -15.407 1.00 92.50 72 ARG A CA 1
ATOM 586 C C . ARG A 1 72 ? 2.385 2.349 -16.281 1.00 92.50 72 ARG A C 1
ATOM 588 O O . ARG A 1 72 ? 2.764 2.896 -17.309 1.00 92.50 72 ARG A O 1
ATOM 595 N N . GLU A 1 73 ? 1.123 2.412 -15.857 1.00 91.00 73 GLU A N 1
ATOM 596 C CA . GLU A 1 73 ? 0.085 3.202 -16.540 1.00 91.00 73 GLU A CA 1
ATOM 597 C C . GLU A 1 73 ? 0.404 4.704 -16.568 1.00 91.00 73 GLU A C 1
ATOM 599 O O . GLU A 1 73 ? -0.020 5.407 -17.478 1.00 91.00 73 GLU A O 1
ATOM 604 N N . GLN A 1 74 ? 1.168 5.202 -15.593 1.00 89.94 74 GLN A N 1
ATOM 605 C CA . GLN A 1 74 ? 1.655 6.586 -15.554 1.00 89.94 74 GLN A CA 1
ATOM 606 C C . GLN A 1 74 ? 2.989 6.782 -16.302 1.00 89.94 74 GLN A C 1
ATOM 608 O O . GLN A 1 74 ? 3.525 7.886 -16.320 1.00 89.94 74 GLN A O 1
ATOM 613 N N . GLY A 1 75 ? 3.541 5.730 -16.915 1.00 91.88 75 GLY A N 1
ATOM 614 C CA . GLY A 1 75 ? 4.801 5.783 -17.661 1.00 91.88 75 GLY A CA 1
ATOM 615 C C . GLY A 1 75 ? 6.068 5.599 -16.818 1.00 91.88 75 GLY A C 1
ATOM 616 O O . GLY A 1 75 ? 7.165 5.850 -17.316 1.00 91.88 75 GLY A O 1
ATOM 617 N N . TYR A 1 76 ? 5.960 5.154 -15.561 1.00 91.06 76 TYR A N 1
ATOM 618 C CA . TYR A 1 76 ? 7.127 4.843 -14.729 1.00 91.06 76 TYR A CA 1
ATOM 619 C C . TYR A 1 76 ? 7.602 3.396 -14.932 1.00 91.06 76 TYR A C 1
ATOM 621 O O . TYR A 1 76 ? 6.827 2.452 -14.783 1.00 91.06 76 TYR A O 1
ATOM 629 N N . ASP A 1 77 ? 8.905 3.213 -15.175 1.00 90.12 77 ASP A N 1
ATOM 630 C CA . ASP A 1 77 ? 9.550 1.896 -15.326 1.00 90.12 77 ASP A CA 1
ATOM 631 C C . ASP A 1 77 ? 10.404 1.529 -14.098 1.00 90.12 77 ASP A C 1
ATOM 633 O O . ASP A 1 77 ? 11.611 1.290 -14.160 1.00 90.12 77 ASP A O 1
ATOM 637 N N . TRP A 1 78 ? 9.794 1.560 -12.913 1.00 90.12 78 TRP A N 1
ATOM 638 C CA . TRP A 1 78 ? 10.501 1.183 -11.688 1.00 90.12 78 TRP A CA 1
ATOM 639 C C . TRP A 1 78 ? 10.681 -0.334 -11.591 1.00 90.12 78 TRP A C 1
ATOM 641 O O . TRP A 1 78 ? 9.800 -1.111 -11.958 1.00 90.12 78 TRP A O 1
ATOM 651 N N . LYS A 1 79 ? 11.832 -0.761 -11.055 1.00 88.69 79 LYS A N 1
ATOM 652 C CA . LYS A 1 79 ? 12.167 -2.183 -10.850 1.00 88.69 79 LYS A CA 1
ATOM 653 C C . LYS A 1 79 ? 11.653 -2.735 -9.523 1.00 88.69 79 LYS A C 1
ATOM 655 O O . LYS A 1 79 ? 11.408 -3.931 -9.405 1.00 88.69 79 LYS A O 1
ATOM 660 N N . THR A 1 80 ? 11.511 -1.874 -8.521 1.00 89.06 80 THR A N 1
ATOM 661 C CA . THR A 1 80 ? 11.072 -2.217 -7.165 1.00 89.06 80 THR A CA 1
ATOM 662 C C . THR A 1 80 ? 10.131 -1.135 -6.650 1.00 89.06 80 THR A C 1
ATOM 664 O O . THR A 1 80 ? 10.328 0.046 -6.928 1.00 89.06 80 THR A O 1
ATOM 667 N N . VAL A 1 81 ? 9.096 -1.538 -5.909 1.00 89.25 81 VAL A 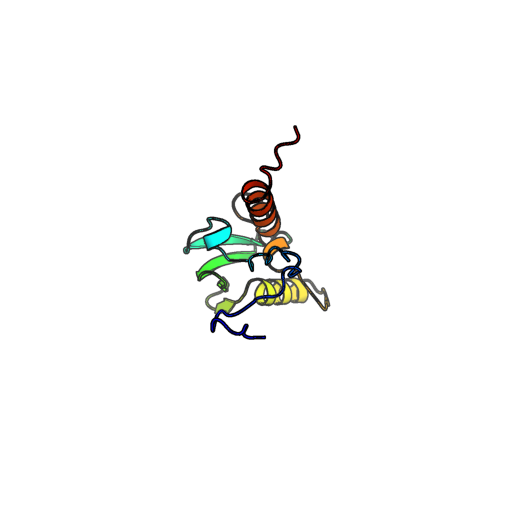N 1
ATOM 668 C CA . VAL A 1 81 ? 8.137 -0.615 -5.284 1.00 89.25 81 VAL A CA 1
ATOM 669 C C . VAL A 1 81 ? 7.802 -1.088 -3.881 1.00 89.25 81 VAL A C 1
ATOM 671 O O . VAL A 1 81 ? 7.656 -2.286 -3.630 1.00 89.25 81 VAL A O 1
ATOM 674 N N . GLN A 1 82 ? 7.654 -0.143 -2.962 1.00 89.00 82 GLN A N 1
ATOM 675 C CA . GLN A 1 82 ? 7.077 -0.409 -1.652 1.00 89.00 82 GLN A CA 1
ATOM 676 C C . GLN A 1 82 ? 5.565 -0.245 -1.759 1.00 89.00 82 GLN A C 1
ATOM 678 O O . GLN A 1 82 ? 5.062 0.852 -1.559 1.00 89.00 82 GLN A O 1
ATOM 683 N N . GLY A 1 83 ? 4.850 -1.328 -2.088 1.00 90.12 83 GLY A N 1
ATOM 684 C CA . GLY A 1 83 ? 3.391 -1.317 -2.270 1.00 90.12 83 GLY A CA 1
ATOM 685 C C . GLY A 1 83 ? 2.644 -0.465 -1.231 1.00 90.12 83 GLY A C 1
ATOM 686 O O . GLY A 1 83 ? 1.999 0.495 -1.636 1.00 90.12 83 GLY A O 1
ATOM 687 N N . PRO A 1 84 ? 2.806 -0.713 0.086 1.00 91.88 84 PRO A N 1
ATOM 688 C CA . PRO A 1 84 ? 2.123 0.045 1.141 1.00 91.88 84 PRO A CA 1
ATOM 689 C C . PRO A 1 84 ? 2.351 1.569 1.127 1.00 91.88 84 PRO A C 1
ATOM 691 O O . PRO A 1 84 ? 1.502 2.314 1.595 1.00 91.88 84 PRO A O 1
ATOM 694 N N . ALA A 1 85 ? 3.467 2.065 0.588 1.00 92.94 85 ALA A N 1
ATOM 695 C CA . ALA A 1 85 ? 3.745 3.505 0.539 1.00 92.94 85 ALA A CA 1
ATOM 696 C C . ALA A 1 85 ? 2.943 4.242 -0.553 1.00 92.94 85 ALA A C 1
ATOM 698 O O . ALA A 1 85 ? 2.875 5.468 -0.558 1.00 92.94 85 ALA A O 1
ATOM 699 N N . PHE A 1 86 ? 2.349 3.505 -1.496 1.00 94.56 86 PHE A N 1
ATOM 700 C CA . PHE A 1 86 ? 1.571 4.070 -2.600 1.00 94.56 86 PHE A CA 1
ATOM 701 C C . PHE A 1 86 ? 0.065 4.050 -2.371 1.00 94.56 86 PHE A C 1
ATOM 703 O O . PHE A 1 86 ? -0.678 4.553 -3.211 1.00 94.56 86 PHE A O 1
ATOM 710 N N . PHE A 1 87 ? -0.380 3.483 -1.256 1.00 95.31 87 PHE A N 1
ATOM 711 C CA . PHE A 1 87 ? -1.787 3.449 -0.896 1.00 95.31 87 PHE A CA 1
ATOM 712 C C . PHE A 1 87 ? -1.984 4.162 0.429 1.00 95.31 87 PHE A C 1
ATOM 714 O O . PHE A 1 87 ? -1.186 3.992 1.352 1.00 95.31 87 PHE A O 1
ATOM 721 N N . GLU A 1 88 ? -3.049 4.946 0.501 1.00 95.38 88 GLU A N 1
ATOM 722 C CA . GLU A 1 88 ? -3.483 5.641 1.701 1.00 95.38 88 GLU A CA 1
ATOM 723 C C . GLU A 1 88 ? -4.873 5.189 2.137 1.00 95.38 88 GLU A C 1
ATOM 725 O O . GLU A 1 88 ? -5.722 4.828 1.316 1.00 95.38 88 GLU A O 1
ATOM 730 N N . HIS A 1 89 ? -5.076 5.225 3.445 1.00 95.12 89 HIS A N 1
ATOM 731 C CA . HIS A 1 89 ? -6.352 5.045 4.113 1.00 95.12 89 HIS A CA 1
ATOM 732 C C . HIS A 1 89 ? -6.503 6.199 5.108 1.00 95.12 89 HIS A C 1
ATOM 734 O O . HIS A 1 89 ? -5.554 6.505 5.830 1.00 95.12 89 HIS A O 1
ATOM 740 N N . ASP A 1 90 ? -7.646 6.886 5.087 1.00 90.00 90 ASP A N 1
ATOM 741 C CA . ASP A 1 90 ? -7.929 8.038 5.959 1.00 90.00 90 ASP A CA 1
ATOM 742 C C . ASP A 1 90 ? -6.819 9.116 5.987 1.00 90.00 90 ASP A C 1
ATOM 744 O O . ASP A 1 90 ? -6.501 9.698 7.023 1.00 90.00 90 ASP A O 1
ATOM 748 N N . GLY A 1 91 ? -6.202 9.390 4.830 1.00 90.88 91 GLY A N 1
ATOM 749 C CA . GLY A 1 91 ? -5.173 10.427 4.676 1.00 90.88 91 GLY A CA 1
ATOM 750 C C . GLY A 1 91 ? -3.772 10.042 5.167 1.00 90.88 91 GLY A C 1
ATOM 751 O O . GLY A 1 91 ? -2.880 10.891 5.166 1.00 90.88 91 GLY A O 1
ATOM 752 N N . LYS A 1 92 ? -3.552 8.783 5.568 1.00 94.19 92 LYS A N 1
ATOM 753 C CA . LYS A 1 92 ? -2.232 8.239 5.924 1.00 94.19 92 LYS A CA 1
ATOM 754 C C . LYS A 1 92 ? -1.847 7.088 5.010 1.00 94.19 92 LYS A C 1
ATOM 756 O O . LYS A 1 92 ? -2.682 6.244 4.684 1.00 94.19 92 LYS A O 1
ATOM 761 N N . THR A 1 93 ? -0.574 6.990 4.630 1.00 94.69 93 THR A N 1
ATOM 762 C CA . THR A 1 93 ? -0.121 5.831 3.849 1.00 94.69 93 THR A CA 1
ATOM 763 C C . THR A 1 93 ? -0.077 4.568 4.700 1.00 94.69 93 THR A C 1
ATOM 765 O O . THR A 1 93 ? 0.239 4.605 5.889 1.00 94.69 93 THR A O 1
ATOM 768 N N . LEU A 1 94 ? -0.313 3.408 4.088 1.00 93.00 94 LEU A N 1
ATOM 769 C CA . LEU A 1 94 ? -0.229 2.123 4.794 1.00 93.00 94 LEU A CA 1
ATOM 770 C C . LEU A 1 94 ? 1.165 1.879 5.386 1.00 93.00 94 LEU A C 1
ATOM 772 O O . LEU A 1 94 ? 1.316 1.191 6.395 1.00 93.00 94 LEU A O 1
ATOM 776 N N . PHE A 1 95 ? 2.195 2.433 4.744 1.00 92.00 95 PHE A N 1
ATOM 777 C CA . PHE A 1 95 ? 3.558 2.415 5.256 1.00 92.00 95 PHE A CA 1
ATOM 778 C C . PHE A 1 95 ? 3.707 3.234 6.544 1.00 92.00 95 PHE A C 1
ATOM 780 O O . PHE A 1 95 ? 4.349 2.760 7.481 1.00 92.00 95 PHE A O 1
ATOM 787 N N . GLU A 1 96 ? 3.114 4.428 6.604 1.00 92.31 96 GLU A N 1
ATOM 788 C CA . GLU A 1 96 ? 3.104 5.258 7.813 1.00 92.31 96 GLU A CA 1
ATOM 789 C C . GLU A 1 96 ? 2.346 4.574 8.944 1.00 92.31 96 GLU A C 1
ATOM 791 O O . GLU A 1 96 ? 2.913 4.426 10.021 1.00 92.31 96 GLU A O 1
ATOM 796 N N . ILE A 1 97 ? 1.149 4.043 8.675 1.00 91.94 97 ILE A N 1
ATOM 797 C CA . ILE A 1 97 ? 0.357 3.333 9.690 1.00 91.94 97 ILE A CA 1
ATOM 798 C C . ILE A 1 97 ? 1.154 2.146 10.245 1.00 91.94 97 ILE A C 1
ATOM 800 O O . ILE A 1 97 ? 1.237 1.962 11.455 1.00 91.94 97 ILE A O 1
ATOM 804 N N . LYS A 1 98 ? 1.820 1.368 9.378 1.00 90.31 98 LYS A N 1
ATOM 805 C CA . LYS A 1 98 ? 2.707 0.278 9.817 1.00 90.31 98 LYS A CA 1
ATOM 806 C C . LYS A 1 98 ? 3.837 0.790 10.706 1.00 90.31 98 LYS A C 1
ATOM 808 O O . LYS A 1 98 ? 4.148 0.160 11.709 1.00 90.31 98 LYS A O 1
ATOM 813 N N . LYS A 1 99 ? 4.476 1.893 10.320 1.00 88.56 99 LYS A N 1
ATOM 814 C CA . LYS A 1 99 ? 5.589 2.473 11.073 1.00 88.56 99 LYS A CA 1
ATOM 815 C C . LYS A 1 99 ? 5.137 2.937 12.459 1.00 88.56 99 LYS A C 1
ATOM 817 O O . LYS A 1 99 ? 5.865 2.695 13.410 1.00 88.56 99 LYS A O 1
ATOM 822 N N . GLU A 1 100 ? 3.956 3.544 12.560 1.00 87.94 100 GLU A N 1
ATOM 823 C CA . GLU A 1 100 ? 3.347 3.949 13.835 1.00 87.94 100 GLU A CA 1
ATOM 824 C C . GLU A 1 100 ? 3.060 2.732 14.735 1.00 87.94 100 GLU A C 1
ATOM 826 O O . GLU A 1 100 ? 3.376 2.756 15.921 1.00 87.94 100 GLU A O 1
ATOM 831 N N . GLN A 1 101 ? 2.550 1.631 14.169 1.00 84.56 101 GLN A N 1
ATOM 832 C CA . GLN A 1 101 ? 2.338 0.378 14.913 1.00 84.56 101 GLN A CA 1
ATOM 833 C C . GLN A 1 101 ? 3.660 -0.268 15.363 1.00 84.56 101 GLN A C 1
ATOM 835 O O . GLN A 1 101 ? 3.743 -0.833 16.445 1.00 84.56 101 GLN A O 1
ATOM 840 N N . GLU A 1 102 ? 4.723 -0.179 14.554 1.00 81.31 102 GLU A N 1
ATOM 841 C CA . GLU A 1 102 ? 6.045 -0.711 14.919 1.00 81.31 102 GLU A CA 1
ATOM 842 C C . GLU A 1 102 ? 6.724 0.084 16.046 1.00 81.31 102 GLU A C 1
ATOM 844 O O . GLU A 1 102 ? 7.543 -0.489 16.762 1.00 81.31 102 GLU A O 1
ATOM 849 N N . THR A 1 103 ? 6.427 1.381 16.186 1.00 71.62 103 THR A N 1
ATOM 850 C CA . THR A 1 103 ? 6.962 2.213 17.277 1.00 71.62 103 THR A CA 1
ATOM 851 C C . THR A 1 103 ? 6.238 1.990 18.602 1.00 71.62 103 THR A C 1
ATOM 853 O O . THR A 1 103 ? 6.876 2.081 19.642 1.00 71.62 103 THR A O 1
ATOM 856 N N . ASP A 1 104 ? 4.947 1.656 18.568 1.00 60.28 104 ASP A N 1
ATOM 857 C CA . ASP A 1 104 ? 4.146 1.373 19.769 1.00 60.28 104 ASP A CA 1
ATOM 858 C C . ASP A 1 104 ? 4.458 -0.019 20.359 1.00 60.28 104 ASP A C 1
ATOM 860 O O . ASP A 1 104 ? 4.645 -0.164 21.561 1.00 60.28 104 ASP A O 1
ATOM 864 N N . ASP A 1 105 ? 4.656 -1.036 19.508 1.00 57.75 105 ASP A N 1
ATOM 865 C CA . ASP A 1 105 ? 5.042 -2.405 19.911 1.00 57.75 105 ASP A CA 1
ATOM 866 C C . ASP A 1 105 ? 6.496 -2.507 20.453 1.00 57.75 105 ASP A C 1
ATOM 868 O O . ASP A 1 105 ? 6.946 -3.602 20.803 1.00 57.75 105 ASP A O 1
ATOM 872 N N . GLY A 1 106 ? 7.282 -1.420 20.426 1.00 55.25 106 GLY A N 1
ATOM 873 C CA . GLY A 1 106 ? 8.746 -1.498 20.373 1.00 55.25 106 GLY A CA 1
ATOM 874 C C . GLY A 1 106 ? 9.564 -0.633 21.328 1.00 55.25 106 GLY A C 1
ATOM 875 O O . GLY A 1 106 ? 10.783 -0.814 21.306 1.00 55.25 106 GLY A O 1
ATOM 876 N N . ASP A 1 107 ? 8.953 0.238 22.135 1.00 47.38 107 ASP A N 1
ATOM 877 C CA . ASP A 1 107 ? 9.662 1.179 23.016 1.00 47.38 107 ASP A CA 1
ATOM 878 C C . ASP A 1 107 ? 9.072 1.146 24.441 1.00 47.38 107 ASP A C 1
ATOM 880 O O . ASP A 1 107 ? 8.178 1.895 24.828 1.00 47.38 107 ASP A O 1
ATOM 884 N N . SER A 1 108 ? 9.545 0.178 25.222 1.00 47.09 108 SER A N 1
ATOM 885 C CA . SER A 1 108 ? 9.602 0.249 26.685 1.00 47.09 108 SER A CA 1
ATOM 886 C C . SER A 1 108 ? 11.054 -0.013 27.069 1.00 47.09 108 SER A C 1
ATOM 888 O O . SER A 1 108 ? 11.359 -0.975 27.765 1.00 47.09 108 SER A O 1
ATOM 890 N N . ASP A 1 109 ? 11.963 0.791 26.518 1.00 47.66 109 ASP A N 1
ATOM 891 C CA . ASP A 1 109 ? 13.307 0.923 27.066 1.00 47.66 109 ASP A CA 1
ATOM 892 C C . ASP A 1 109 ? 13.207 1.967 28.187 1.00 47.66 109 ASP A C 1
ATOM 894 O O . ASP A 1 109 ? 13.256 3.180 27.990 1.00 47.66 109 ASP A O 1
ATOM 898 N N . GLU A 1 110 ? 12.931 1.443 29.377 1.00 49.69 110 GLU A N 1
ATOM 899 C CA . GLU A 1 110 ? 13.136 2.103 30.657 1.00 49.69 110 GLU A CA 1
ATOM 900 C C . GLU A 1 110 ? 14.634 2.444 30.765 1.00 49.69 110 GLU A C 1
ATOM 902 O O . GLU A 1 110 ? 15.455 1.566 31.025 1.00 49.69 110 GLU A O 1
ATOM 907 N N . GLU A 1 111 ? 15.015 3.697 30.495 1.00 50.62 111 GLU A N 1
ATOM 908 C CA . GLU A 1 111 ? 16.323 4.208 30.920 1.00 50.62 111 GLU A CA 1
ATOM 909 C C . GLU A 1 111 ? 16.221 4.631 32.399 1.00 50.62 111 GLU A C 1
ATOM 911 O O . GLU A 1 111 ? 15.657 5.685 32.709 1.00 50.62 111 GLU A O 1
ATOM 916 N N . GLU A 1 112 ? 16.745 3.790 33.304 1.00 53.44 112 GLU A N 1
ATOM 917 C CA . GLU A 1 112 ? 17.199 4.185 34.655 1.00 53.44 112 GLU A CA 1
ATOM 918 C C . GLU A 1 112 ? 18.649 4.699 34.635 1.00 53.44 112 GLU A C 1
ATOM 920 O O . GLU A 1 112 ? 19.513 4.052 33.993 1.00 53.44 112 GLU A O 1
#

Secondary structure (DSSP, 8-state):
-B-TTS-BPPPS--------PPP-TTTTT--TT-EEEETTEEEEEEEE-SSSEEEETTEEEEHHHHHHHHHHHTT---S---GGGGEEETTEEHHHHHHHHHHHTS------

Sequence (112 aa):
MIDESGQKIFPENMAERKYKKRFSFSYVNIPIGSELTFTRDQSKKAIVVSDSEVEYQGERYSLTKLAFKLLREQGYDWKTVQGPAFFEHDGKTLFEIKKEQETDDGDSDEEE

Foldseek 3Di:
DADPVRDDDDDPPPPCPVPLDPQWCVLLVHDFQAWKAFPVDRVFIWTRHGRQWTDGPNDIDGLFRVVVVVCVVVVDDDPGDDSQQRIDGPPHGNVVSSVVSCVVVPDPPPDD

pLDDT: mean 82.09, std 17.32, range [45.81, 96.88]